Protein AF-A0A6B2G6R6-F1 (afdb_monomer_lite)

InterPro domains:
  IPR033309 Crossover junction endonuclease Mus81 [PTHR13451] (1-120)
  IPR042530 EME1/EME2, C-terminal domain [G3DSA:1.10.150.670] (64-129)

Organism: Myxobolus squamalis (NCBI:txid59785)

Structure (mmCIF, N/CA/C/O backbone):
data_AF-A0A6B2G6R6-F1
#
_entry.id   AF-A0A6B2G6R6-F1
#
loop_
_atom_site.group_PDB
_atom_site.id
_atom_site.type_symbol
_atom_site.label_atom_id
_atom_site.label_alt_id
_atom_site.label_comp_id
_atom_site.label_asym_id
_atom_site.label_entity_id
_atom_site.label_seq_id
_atom_site.pdbx_PDB_ins_code
_atom_site.Cartn_x
_atom_site.Cartn_y
_atom_site.Cartn_z
_atom_site.occupancy
_atom_site.B_iso_or_equiv
_atom_site.auth_seq_id
_atom_site.auth_comp_id
_atom_site.auth_asym_id
_atom_site.auth_atom_id
_atom_site.pdbx_PDB_model_num
ATOM 1 N N . PHE A 1 1 ? 2.406 1.484 17.684 1.00 80.38 1 PHE A N 1
ATOM 2 C CA . PHE A 1 1 ? 1.347 0.654 18.294 1.00 80.38 1 PHE A CA 1
ATOM 3 C C . PHE A 1 1 ? 1.440 0.759 19.805 1.00 80.38 1 PHE A C 1
ATOM 5 O O . PHE A 1 1 ? 2.553 0.827 20.312 1.00 80.38 1 PHE A O 1
ATOM 12 N N . ILE A 1 2 ? 0.304 0.782 20.504 1.00 89.06 2 ILE A N 1
ATOM 13 C CA . ILE A 1 2 ? 0.251 0.652 21.966 1.00 89.06 2 ILE A CA 1
ATOM 14 C C . ILE A 1 2 ? -0.035 -0.820 22.256 1.00 89.06 2 ILE A C 1
ATOM 16 O O . ILE A 1 2 ? -1.015 -1.361 21.750 1.00 89.06 2 ILE A O 1
ATOM 20 N N . LEU A 1 3 ? 0.846 -1.479 23.007 1.00 93.38 3 LEU A N 1
ATOM 21 C CA . LEU A 1 3 ? 0.707 -2.894 23.339 1.00 93.38 3 LEU A CA 1
ATOM 22 C C . LEU A 1 3 ? 0.062 -3.037 24.720 1.00 93.38 3 LEU A C 1
ATOM 24 O O . LEU A 1 3 ? 0.645 -2.605 25.712 1.00 93.38 3 LEU A O 1
ATOM 28 N N . HIS A 1 4 ? -1.097 -3.691 24.783 1.00 92.94 4 HIS A N 1
ATOM 29 C CA . HIS A 1 4 ? -1.724 -4.123 26.030 1.00 92.94 4 HIS A CA 1
ATOM 30 C C . HIS A 1 4 ? -1.741 -5.651 26.071 1.00 92.94 4 HIS A C 1
ATOM 32 O O . HIS A 1 4 ? -2.160 -6.287 25.105 1.00 92.94 4 HIS A O 1
ATOM 38 N N . ARG A 1 5 ? -1.225 -6.242 27.152 1.00 95.50 5 ARG A N 1
ATOM 39 C CA . ARG A 1 5 ? -1.154 -7.699 27.317 1.00 95.50 5 ARG A CA 1
ATOM 40 C C . ARG A 1 5 ? -2.244 -8.150 28.275 1.00 95.50 5 ARG A C 1
ATOM 42 O O . ARG A 1 5 ? -2.367 -7.581 29.353 1.00 95.50 5 ARG A O 1
ATOM 49 N N . THR A 1 6 ? -2.967 -9.188 27.884 1.00 97.12 6 THR A N 1
ATOM 50 C CA . THR A 1 6 ? -4.015 -9.838 28.671 1.00 97.12 6 THR A CA 1
ATOM 51 C C . THR A 1 6 ? -3.647 -11.304 28.880 1.00 97.12 6 THR A C 1
ATOM 53 O O . THR A 1 6 ? -2.956 -11.906 28.056 1.00 97.12 6 THR A O 1
ATOM 56 N N . ARG A 1 7 ? -4.044 -11.867 30.019 1.00 95.69 7 ARG A N 1
ATOM 57 C CA . ARG A 1 7 ? -3.754 -13.250 30.415 1.00 95.69 7 ARG A CA 1
ATOM 58 C C . ARG A 1 7 ? -4.743 -14.230 29.797 1.00 95.69 7 ARG A C 1
ATOM 60 O O . ARG A 1 7 ? -4.360 -15.344 29.457 1.00 95.69 7 ARG A O 1
ATOM 67 N N . ASP A 1 8 ? -5.993 -13.803 29.641 1.00 96.25 8 ASP A N 1
ATOM 68 C CA . ASP A 1 8 ? -7.081 -14.603 29.092 1.00 96.25 8 ASP A CA 1
ATOM 69 C C . ASP A 1 8 ? -8.133 -13.740 28.361 1.00 96.25 8 ASP A C 1
ATOM 71 O O . ASP A 1 8 ? -8.035 -12.510 28.241 1.00 96.25 8 ASP A O 1
ATOM 75 N N . ILE A 1 9 ? -9.155 -14.412 27.826 1.00 97.00 9 ILE A N 1
ATOM 76 C CA . ILE A 1 9 ? -10.261 -13.776 27.102 1.00 97.00 9 ILE A CA 1
ATOM 77 C C . ILE A 1 9 ? -11.093 -12.885 28.037 1.00 97.00 9 ILE A C 1
ATOM 79 O O . ILE A 1 9 ? -11.559 -11.835 27.600 1.00 97.00 9 ILE A O 1
ATOM 83 N N . GLN A 1 10 ? -11.251 -13.247 29.313 1.00 97.44 10 GLN A N 1
ATOM 84 C CA . GLN A 1 10 ? -12.056 -12.478 30.267 1.00 97.44 10 GLN A CA 1
ATOM 85 C C . GLN A 1 10 ? -11.400 -11.130 30.577 1.00 97.44 10 GLN A C 1
ATOM 87 O O . GLN A 1 10 ? -12.057 -10.091 30.524 1.00 97.44 10 GLN A O 1
ATOM 92 N N . GLU A 1 11 ? -10.086 -11.118 30.796 1.00 97.38 11 GLU A N 1
ATOM 93 C CA . GLU A 1 11 ? -9.310 -9.888 30.969 1.00 97.38 11 GLU A CA 1
ATOM 94 C C . GLU A 1 11 ? -9.333 -9.026 29.697 1.00 97.38 11 GLU A C 1
ATOM 96 O O . GLU A 1 11 ? -9.398 -7.800 29.777 1.00 97.38 11 GLU A O 1
ATOM 101 N N . THR A 1 12 ? -9.381 -9.654 28.517 1.00 97.56 12 THR A N 1
ATOM 102 C CA . THR A 1 12 ? -9.544 -8.947 27.236 1.00 97.56 12 THR A CA 1
ATOM 103 C C . THR A 1 12 ? -10.911 -8.274 27.120 1.00 97.56 12 THR A C 1
ATOM 105 O O . THR A 1 12 ? -10.984 -7.103 26.746 1.00 97.56 12 THR A O 1
ATOM 108 N N . VAL A 1 13 ? -11.993 -8.966 27.483 1.00 97.88 13 VAL A N 1
ATOM 109 C CA . VAL A 1 13 ? -13.346 -8.388 27.498 1.00 97.88 13 VAL A CA 1
ATOM 110 C C . VAL A 1 13 ? -13.428 -7.234 28.498 1.00 97.88 13 VAL A C 1
ATOM 112 O O . VAL A 1 13 ? -13.920 -6.162 28.148 1.00 97.88 13 VAL A O 1
ATOM 115 N N . PHE A 1 14 ? -12.886 -7.411 29.707 1.00 97.25 14 PHE A N 1
ATOM 116 C CA . PHE A 1 14 ? -12.862 -6.366 30.733 1.00 97.25 14 PHE A CA 1
ATOM 117 C C . PHE A 1 14 ? -12.076 -5.130 30.276 1.00 97.25 14 PHE A C 1
ATOM 119 O O . PHE A 1 14 ? -12.520 -3.994 30.460 1.00 97.25 14 PHE A O 1
ATOM 126 N N . TYR A 1 15 ? -10.930 -5.333 29.623 1.00 96.81 15 TYR A N 1
ATOM 127 C CA . TYR A 1 15 ? -10.148 -4.248 29.040 1.00 96.81 15 TYR A CA 1
ATOM 128 C C . TYR A 1 15 ? -10.934 -3.473 27.976 1.00 96.81 15 TYR A C 1
ATOM 130 O O . TYR A 1 15 ? -10.999 -2.244 28.040 1.00 96.81 15 TYR A O 1
ATOM 138 N N . LEU A 1 16 ? -11.573 -4.175 27.034 1.00 97.75 16 LEU A N 1
ATOM 139 C CA . LEU A 1 16 ? -12.386 -3.542 25.993 1.00 97.75 16 LEU A CA 1
ATOM 140 C C . LEU A 1 16 ? -13.558 -2.761 26.593 1.00 97.75 16 LEU A C 1
ATOM 142 O O . LEU A 1 16 ? -13.778 -1.618 26.205 1.00 97.75 16 LEU A O 1
ATOM 146 N N . GLN A 1 17 ? -14.248 -3.321 27.591 1.00 97.94 17 GLN A N 1
ATOM 147 C CA . GLN A 1 17 ? -15.332 -2.634 28.294 1.00 97.94 17 GLN A CA 1
ATOM 148 C C . GLN A 1 17 ? -14.848 -1.335 28.954 1.00 97.94 17 GLN A C 1
ATOM 150 O O . GLN A 1 17 ? -15.491 -0.292 28.820 1.00 97.94 17 GLN A O 1
ATOM 155 N N . ASN A 1 18 ? -13.699 -1.371 29.633 1.00 97.19 18 ASN A N 1
ATOM 156 C CA . ASN A 1 18 ? -13.120 -0.184 30.259 1.00 97.19 18 ASN A CA 1
ATOM 157 C C . ASN A 1 18 ? -12.716 0.873 29.232 1.00 97.19 18 ASN A C 1
ATOM 159 O O . ASN A 1 18 ? -12.968 2.055 29.460 1.00 97.19 18 ASN A O 1
ATOM 163 N N . ILE A 1 19 ? -12.147 0.467 28.093 1.00 96.62 19 ILE A N 1
ATOM 164 C CA . ILE A 1 19 ? -11.850 1.388 26.992 1.00 96.62 19 ILE A CA 1
ATOM 165 C C . ILE A 1 19 ? -13.1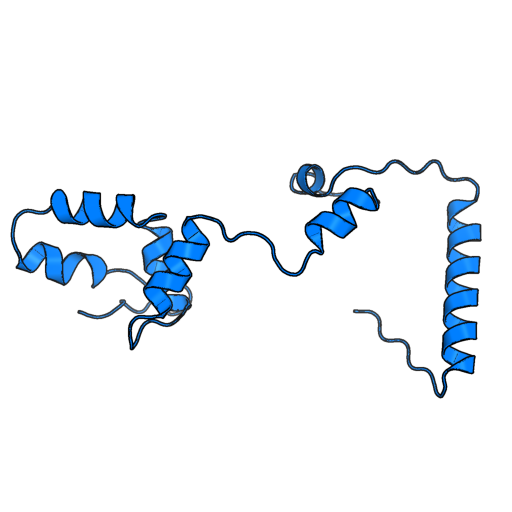27 2.017 26.450 1.00 96.62 19 ILE A C 1
ATOM 167 O O . ILE A 1 19 ? -13.180 3.235 26.306 1.00 96.62 19 ILE A O 1
ATOM 171 N N . THR A 1 20 ? -14.163 1.225 26.179 1.00 97.56 20 THR A N 1
ATOM 172 C CA . THR A 1 20 ? -15.438 1.743 25.675 1.00 97.56 20 THR A CA 1
ATOM 173 C C . THR A 1 20 ? -16.046 2.744 26.655 1.00 97.56 20 THR A C 1
ATOM 175 O O . THR A 1 20 ? -16.414 3.845 26.252 1.00 97.56 20 THR A O 1
ATOM 178 N N . ASN A 1 21 ? -16.070 2.421 27.949 1.00 97.44 21 ASN A N 1
ATOM 179 C CA . ASN A 1 21 ? -16.569 3.323 28.989 1.00 97.44 21 ASN A CA 1
ATOM 180 C C . ASN A 1 21 ? -15.738 4.603 29.101 1.00 97.44 21 ASN A C 1
ATOM 182 O O . ASN A 1 21 ? -16.289 5.683 29.315 1.00 97.44 21 ASN A O 1
ATOM 186 N N . HIS A 1 22 ? -14.415 4.492 28.968 1.00 96.38 22 HIS A N 1
ATOM 187 C CA . HIS A 1 22 ? -13.532 5.648 28.960 1.00 96.38 22 HIS A CA 1
ATOM 188 C C . HIS A 1 22 ? -13.841 6.554 27.766 1.00 96.38 22 HIS A C 1
ATOM 190 O O . HIS A 1 22 ? -14.081 7.737 27.969 1.00 96.38 22 HIS A O 1
ATOM 196 N N . LEU A 1 23 ? -13.942 5.995 26.554 1.00 93.69 23 LEU A N 1
ATOM 197 C CA . LEU A 1 23 ? -14.288 6.746 25.345 1.00 93.69 23 LEU A CA 1
ATOM 198 C C . LEU A 1 23 ? -15.648 7.446 25.472 1.00 93.69 23 LEU A C 1
ATOM 200 O O . LEU A 1 23 ? -15.744 8.623 25.141 1.00 93.69 23 LEU A O 1
ATOM 204 N N . ILE A 1 24 ? -16.675 6.771 26.000 1.00 95.38 24 ILE A N 1
ATOM 205 C CA . ILE A 1 24 ? -17.994 7.384 26.228 1.00 95.38 24 ILE A CA 1
ATOM 206 C C . ILE A 1 24 ? -17.861 8.626 27.116 1.00 95.38 24 ILE A C 1
ATOM 208 O O . ILE A 1 24 ? -18.311 9.699 26.728 1.00 95.38 24 ILE A O 1
ATOM 212 N N . LYS A 1 25 ? -17.178 8.510 28.263 1.00 95.62 25 LYS A N 1
ATOM 213 C CA . LYS A 1 25 ? -16.970 9.634 29.192 1.00 95.62 25 LYS A CA 1
ATOM 214 C C . LYS A 1 25 ? -16.130 10.754 28.585 1.00 95.62 25 LYS A C 1
ATOM 216 O O . LYS A 1 25 ? -16.400 11.924 28.823 1.00 95.62 25 LYS A O 1
ATOM 221 N N . THR A 1 26 ? -15.106 10.411 27.805 1.00 92.50 26 THR A N 1
ATOM 222 C CA . THR A 1 26 ? -14.241 11.398 27.151 1.00 92.50 26 THR A CA 1
ATOM 223 C C . THR A 1 26 ? -15.018 12.261 26.158 1.00 92.50 26 THR A C 1
ATOM 225 O O . THR A 1 26 ? -14.745 13.453 26.064 1.00 92.50 26 THR A O 1
ATOM 228 N N . TYR A 1 27 ? -15.981 11.682 25.438 1.00 89.38 27 TYR A N 1
ATOM 229 C CA . TYR A 1 27 ? -16.697 12.359 24.354 1.00 89.38 27 TYR A CA 1
ATOM 230 C C . TYR A 1 27 ? -18.133 12.797 24.705 1.00 89.38 27 TYR A C 1
ATOM 232 O O . TYR A 1 27 ? -18.788 13.399 23.860 1.00 89.38 27 TYR A O 1
ATOM 240 N N . GLU A 1 28 ? -18.612 12.556 25.931 1.00 91.12 28 GLU A N 1
ATOM 241 C CA . GLU A 1 28 ? -20.008 12.762 26.372 1.00 91.12 28 GLU A CA 1
ATOM 242 C C . GLU A 1 28 ? -20.575 14.160 26.064 1.00 91.12 28 GLU A C 1
ATOM 244 O O . GLU A 1 28 ? -21.744 14.291 25.719 1.00 91.12 28 GLU A O 1
ATOM 249 N N . ASN A 1 29 ? -19.737 15.198 26.121 1.00 91.06 29 ASN A N 1
ATOM 250 C CA . ASN A 1 29 ? -20.137 16.593 25.899 1.00 91.06 29 ASN A CA 1
ATOM 251 C C . ASN A 1 29 ? -19.382 17.256 24.736 1.00 91.06 29 ASN A C 1
ATOM 253 O O . ASN A 1 29 ? -19.220 18.476 24.704 1.00 91.06 29 ASN A O 1
ATOM 257 N N . MET A 1 30 ? -18.868 16.460 23.795 1.00 90.06 30 MET A N 1
ATOM 258 C CA . MET A 1 30 ? -18.090 16.956 22.661 1.00 90.06 30 MET A CA 1
ATOM 259 C C . MET A 1 30 ? -18.880 16.862 21.357 1.00 90.06 30 MET A C 1
ATOM 261 O O . MET A 1 30 ? -19.423 15.815 21.012 1.00 90.06 30 MET A O 1
ATOM 265 N N . GLN A 1 31 ? -18.876 17.940 20.572 1.00 88.00 31 GLN A N 1
ATOM 266 C CA . GLN A 1 31 ? -19.350 17.891 19.193 1.00 88.00 31 GLN A CA 1
ATOM 267 C C . GLN A 1 31 ? -18.221 17.386 18.288 1.00 88.00 31 GLN A C 1
ATOM 269 O O . GLN A 1 31 ? -17.198 18.048 18.115 1.00 88.00 31 GLN A O 1
ATOM 274 N N . ILE A 1 32 ? -18.411 16.205 17.703 1.00 85.31 32 ILE A N 1
ATOM 275 C CA . ILE A 1 32 ? -17.427 15.575 16.819 1.00 85.31 32 ILE A CA 1
ATOM 276 C C . ILE A 1 32 ? -17.784 15.893 15.366 1.00 85.31 32 ILE A C 1
ATOM 278 O O . ILE A 1 32 ? -18.924 15.709 14.942 1.00 85.31 32 ILE A O 1
ATOM 282 N N . SER A 1 33 ? -16.798 16.336 14.585 1.00 84.62 33 SER A N 1
ATOM 283 C CA . SER A 1 33 ? -16.926 16.457 13.131 1.00 84.62 33 SER A CA 1
ATOM 284 C C . SER A 1 33 ? -16.028 15.428 12.453 1.00 84.62 33 SER A C 1
ATOM 286 O O . SER A 1 33 ? -14.859 15.288 12.805 1.00 84.62 33 SER A O 1
ATOM 288 N N . ALA A 1 34 ? -16.582 14.687 11.495 1.00 84.12 34 ALA A N 1
ATOM 289 C CA . ALA A 1 34 ? -15.870 13.647 10.761 1.00 84.12 34 ALA A CA 1
ATOM 290 C C . ALA A 1 34 ? -15.814 13.987 9.268 1.00 84.12 34 ALA A C 1
ATOM 292 O O . ALA A 1 34 ? -16.767 14.533 8.709 1.00 84.12 34 ALA A O 1
ATOM 293 N N . LYS A 1 35 ? -14.701 13.647 8.611 1.00 83.12 35 LYS A N 1
ATOM 294 C CA . LYS A 1 35 ? -14.510 13.829 7.160 1.00 83.12 35 LYS A CA 1
ATOM 295 C C . LYS A 1 35 ? -14.145 12.503 6.487 1.00 83.12 35 LYS A C 1
ATOM 297 O O . LYS A 1 35 ? -13.826 11.529 7.166 1.00 83.12 35 LYS A O 1
ATOM 302 N N . SER A 1 36 ? -14.224 12.444 5.157 1.00 81.38 36 SER A N 1
ATOM 303 C CA . SER A 1 36 ? -13.715 11.290 4.404 1.00 81.38 36 SER A CA 1
ATOM 304 C C . SER A 1 36 ? -12.187 11.296 4.382 1.00 81.38 36 SER A C 1
ATOM 306 O O . SER A 1 36 ? -11.594 12.369 4.278 1.00 81.38 36 SER A O 1
ATOM 308 N N . ILE A 1 37 ? -11.568 10.109 4.445 1.00 77.12 37 ILE A N 1
ATOM 309 C CA . ILE A 1 37 ? -10.103 9.934 4.492 1.00 77.12 37 ILE A CA 1
ATOM 310 C C . ILE A 1 37 ? -9.378 10.624 3.329 1.00 77.12 37 ILE A C 1
ATOM 312 O O . ILE A 1 37 ? -8.384 11.302 3.553 1.00 77.12 37 ILE A O 1
ATOM 316 N N . GLU A 1 38 ? -9.917 10.557 2.114 1.00 69.94 38 GLU A N 1
ATOM 317 C CA . GLU A 1 38 ? -9.341 11.200 0.919 1.00 69.94 38 GLU A CA 1
ATOM 318 C C . GLU A 1 38 ? -9.190 12.724 1.061 1.00 69.94 38 GLU A C 1
ATOM 320 O O . GLU A 1 38 ? -8.280 13.337 0.515 1.00 69.94 38 GLU A O 1
ATOM 325 N N . LYS A 1 39 ? -10.071 13.364 1.840 1.00 60.31 39 LYS A N 1
ATOM 326 C CA . LYS A 1 39 ? -10.022 14.811 2.099 1.00 60.31 39 LYS A CA 1
ATOM 327 C C . LYS A 1 39 ? -9.086 15.172 3.260 1.00 60.31 39 LYS A C 1
ATOM 329 O O . LYS A 1 39 ? -8.946 16.357 3.568 1.00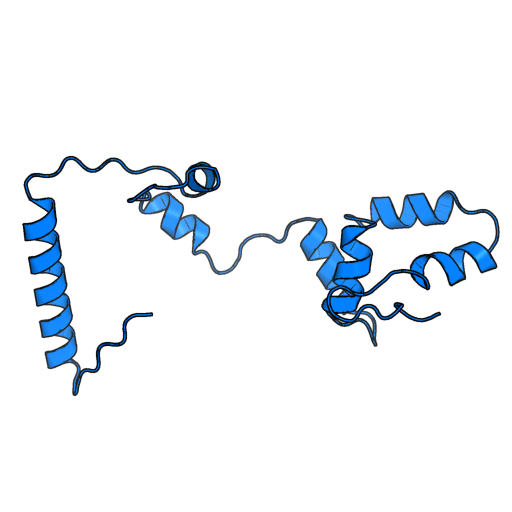 60.31 39 LYS A O 1
ATOM 334 N N . LEU A 1 40 ? -8.478 14.177 3.915 1.00 63.06 40 LEU A N 1
ATOM 335 C CA . LEU A 1 40 ? -7.554 14.349 5.041 1.00 63.06 40 LEU A CA 1
ATOM 336 C C . LEU A 1 40 ? -6.099 14.529 4.596 1.00 63.06 40 LEU A C 1
ATOM 338 O O . LEU A 1 40 ? -5.324 15.094 5.360 1.00 63.06 40 LEU A O 1
ATOM 342 N N . GLU A 1 41 ? -5.728 14.105 3.381 1.00 57.84 41 GLU A N 1
ATOM 343 C CA . GLU A 1 41 ? -4.327 14.072 2.911 1.00 57.84 41 GLU A CA 1
ATOM 344 C C . GLU A 1 41 ? -3.630 15.445 2.911 1.00 57.84 41 GLU A C 1
ATOM 346 O O . GLU A 1 41 ? -2.408 15.522 3.003 1.00 57.84 41 GLU A O 1
ATOM 351 N N . ASN A 1 42 ? -4.404 16.535 2.895 1.00 55.62 42 ASN A N 1
ATOM 352 C CA . ASN A 1 42 ? -3.902 17.911 2.866 1.00 55.62 42 ASN A CA 1
ATOM 353 C C . ASN A 1 42 ? -4.120 18.685 4.180 1.00 55.62 42 ASN A C 1
ATOM 355 O O . ASN A 1 42 ? -3.925 19.900 4.211 1.00 55.62 42 ASN A O 1
ATOM 359 N N . GLN A 1 43 ? -4.566 18.029 5.257 1.00 53.22 43 GLN A N 1
ATOM 360 C CA . GLN A 1 43 ? -4.844 18.683 6.540 1.00 53.22 43 GLN A CA 1
ATOM 361 C C . GLN A 1 43 ? -3.928 18.127 7.631 1.00 53.22 43 GLN A C 1
ATOM 363 O O . GLN A 1 43 ? -3.949 16.945 7.949 1.00 53.22 43 GLN A O 1
ATOM 368 N N . THR A 1 44 ? -3.134 19.011 8.237 1.00 54.19 44 THR A N 1
ATOM 369 C CA . THR A 1 44 ? -2.160 18.684 9.289 1.00 54.19 44 THR A CA 1
ATOM 370 C C . THR A 1 44 ? -2.797 18.136 10.565 1.00 54.19 44 THR A C 1
ATOM 372 O O . THR A 1 44 ? -2.096 17.524 11.366 1.00 54.19 44 THR A O 1
ATOM 375 N N . ILE A 1 45 ? -4.102 18.343 10.780 1.00 53.00 45 ILE A N 1
ATOM 376 C CA . ILE A 1 45 ? -4.811 17.895 11.980 1.00 53.00 45 ILE A CA 1
ATOM 377 C C . ILE A 1 45 ? -6.276 17.611 11.623 1.00 53.00 45 ILE A C 1
ATOM 379 O O . ILE A 1 45 ? -7.086 18.530 11.512 1.00 53.00 45 ILE A O 1
ATOM 383 N N . VAL A 1 46 ? -6.640 16.337 11.458 1.00 54.47 46 VAL A N 1
ATOM 384 C CA . VAL A 1 46 ? -8.043 15.904 11.513 1.00 54.47 46 VAL A CA 1
ATOM 385 C C . VAL A 1 46 ? -8.155 14.735 12.477 1.00 54.47 46 VAL A C 1
ATOM 387 O O . VAL A 1 46 ? -7.435 13.749 12.354 1.00 54.47 46 VAL A O 1
ATOM 390 N N . HIS A 1 47 ? -9.045 14.870 13.460 1.00 64.69 47 HIS A N 1
ATOM 391 C CA . HIS A 1 47 ? -9.142 13.939 14.582 1.00 64.69 47 HIS A CA 1
ATOM 392 C C . HIS A 1 47 ? -10.067 12.738 14.314 1.00 64.69 47 HIS A C 1
ATOM 394 O O . HIS A 1 47 ? -9.933 11.721 14.993 1.00 64.69 47 HIS A O 1
ATOM 400 N N . HIS A 1 48 ? -10.974 12.815 13.326 1.00 78.88 48 HIS A N 1
ATOM 401 C CA . HIS A 1 48 ? -12.010 11.794 13.118 1.00 78.88 48 HIS A CA 1
ATOM 402 C C . HIS A 1 48 ? -12.368 11.604 11.635 1.00 78.88 48 HIS A C 1
ATOM 404 O O . HIS A 1 48 ? -12.554 12.567 10.887 1.00 78.88 48 HIS A O 1
ATOM 410 N N . ALA A 1 49 ? -12.511 10.344 11.220 1.00 86.31 49 ALA A N 1
ATOM 411 C CA . ALA A 1 49 ? -12.967 9.947 9.889 1.00 86.31 49 ALA A CA 1
ATOM 412 C C . ALA A 1 49 ? -14.344 9.274 9.964 1.00 86.31 49 ALA A C 1
ATOM 414 O O . ALA A 1 49 ? -14.696 8.682 10.986 1.00 86.31 49 ALA A O 1
ATOM 415 N N . THR A 1 50 ? -15.133 9.339 8.890 1.00 89.06 50 THR A N 1
ATOM 416 C CA . THR A 1 50 ? -16.393 8.579 8.841 1.00 89.06 50 THR A CA 1
ATOM 417 C C . THR A 1 50 ? -16.098 7.081 8.758 1.00 89.06 50 THR A C 1
ATOM 419 O O . THR A 1 50 ? -15.179 6.669 8.045 1.00 89.06 50 THR A O 1
ATOM 422 N N . PHE A 1 51 ? -16.907 6.252 9.428 1.00 89.00 51 PHE A N 1
ATOM 423 C CA . PHE A 1 51 ? -16.733 4.793 9.409 1.00 89.00 51 PHE A CA 1
ATOM 424 C C . PHE A 1 51 ? -16.749 4.220 7.985 1.00 89.00 51 PHE A C 1
ATOM 426 O O . PHE A 1 51 ? -15.932 3.366 7.660 1.00 89.00 51 PHE A O 1
ATOM 433 N N . SER A 1 52 ? -17.624 4.740 7.115 1.00 89.38 52 SER A N 1
ATOM 434 C CA . SER A 1 52 ? -17.686 4.328 5.707 1.00 89.38 52 SER A CA 1
ATOM 435 C C . SER A 1 52 ? -16.358 4.556 4.985 1.00 89.38 52 SER A C 1
ATOM 437 O O . SER A 1 52 ? -15.855 3.639 4.344 1.00 89.38 52 SER A O 1
ATOM 439 N N . SER A 1 53 ? -15.763 5.747 5.132 1.00 87.69 53 SER A N 1
ATOM 440 C CA . SER A 1 53 ? -14.485 6.059 4.481 1.00 87.69 53 SER A CA 1
ATOM 441 C C . SER A 1 53 ? -13.324 5.240 5.048 1.00 87.69 53 SER A C 1
ATOM 443 O O . SER A 1 53 ? -12.467 4.785 4.298 1.00 87.69 53 SER A O 1
ATOM 445 N N . PHE A 1 54 ? -13.326 4.980 6.361 1.00 87.31 54 PHE A N 1
ATOM 446 C CA . PHE A 1 54 ? -12.361 4.083 6.994 1.00 87.31 54 PHE A CA 1
ATOM 447 C C . PHE A 1 54 ? -12.475 2.652 6.472 1.00 87.31 54 PHE A C 1
ATOM 449 O O . PHE A 1 54 ? -11.463 2.039 6.135 1.00 87.31 54 PHE A O 1
ATOM 456 N N . ASN A 1 55 ? -13.695 2.126 6.386 1.00 89.06 55 ASN A N 1
ATOM 457 C CA . ASN A 1 55 ? -13.933 0.765 5.931 1.00 89.06 55 ASN A CA 1
ATOM 458 C C . ASN A 1 55 ? -13.544 0.588 4.459 1.00 89.06 55 ASN A C 1
ATOM 460 O O . ASN A 1 55 ? -12.951 -0.421 4.099 1.00 89.06 55 ASN A O 1
ATOM 464 N N . GLU A 1 56 ? -13.838 1.579 3.617 1.00 85.81 56 GLU A N 1
ATOM 465 C CA . GLU A 1 56 ? -13.441 1.588 2.211 1.00 85.81 56 GLU A CA 1
ATOM 466 C C . GLU A 1 56 ? -11.922 1.624 2.035 1.00 85.81 56 GLU A C 1
ATOM 468 O O . GLU A 1 56 ? -11.376 0.776 1.331 1.00 85.81 56 GLU A O 1
ATOM 473 N N . PHE A 1 57 ? -11.231 2.520 2.745 1.00 81.94 57 PHE A N 1
ATOM 474 C CA . PHE A 1 57 ? -9.773 2.615 2.685 1.00 81.94 57 PHE A CA 1
ATOM 475 C C . PHE A 1 57 ? -9.074 1.371 3.257 1.00 81.94 57 PHE A C 1
ATOM 477 O O . PHE A 1 57 ? -8.019 0.971 2.772 1.00 81.94 57 PHE A O 1
ATOM 484 N N . SER A 1 58 ? -9.678 0.722 4.257 1.00 84.38 58 SER A N 1
ATOM 485 C CA . SER A 1 58 ? -9.146 -0.491 4.895 1.00 84.38 58 SER A CA 1
ATOM 486 C C . SER A 1 58 ? -9.378 -1.770 4.084 1.00 84.38 58 SER A C 1
ATOM 488 O O . SER A 1 58 ? -8.943 -2.848 4.505 1.00 84.38 58 SER A O 1
ATOM 490 N N . LYS A 1 59 ? -10.062 -1.698 2.933 1.00 84.62 59 LYS A N 1
ATOM 491 C CA . LYS A 1 59 ? -10.229 -2.857 2.052 1.00 84.62 59 LYS A CA 1
ATOM 492 C C . LYS A 1 59 ? -8.853 -3.358 1.611 1.00 84.62 59 LYS A C 1
ATOM 494 O O . LYS A 1 59 ? -8.055 -2.631 1.034 1.00 84.62 59 LYS A O 1
ATOM 499 N N . LYS A 1 60 ? -8.606 -4.649 1.847 1.00 68.06 60 LYS A N 1
ATOM 500 C CA . LYS A 1 60 ? -7.348 -5.343 1.519 1.00 68.06 60 LYS A CA 1
ATOM 501 C C . LYS A 1 60 ? -7.010 -5.333 0.019 1.00 68.06 60 LYS A C 1
ATOM 503 O O . LYS A 1 60 ? -5.856 -5.536 -0.338 1.00 68.06 60 LYS A O 1
ATOM 508 N N . SER A 1 61 ? -8.009 -5.125 -0.835 1.00 64.31 61 SER A N 1
ATOM 509 C CA . SER A 1 61 ? -7.870 -5.033 -2.287 1.00 64.31 61 SER A CA 1
ATOM 510 C C . SER A 1 61 ? -8.237 -3.622 -2.723 1.00 64.31 61 SER A C 1
ATOM 512 O O . SER A 1 61 ? -9.381 -3.376 -3.099 1.00 64.31 61 SER A O 1
ATOM 514 N N . GLN A 1 62 ? -7.295 -2.689 -2.614 1.00 75.94 62 GLN A N 1
ATOM 515 C CA . GLN A 1 62 ? -7.384 -1.468 -3.407 1.00 75.94 62 GLN A CA 1
ATOM 516 C C . GLN A 1 62 ? -6.934 -1.807 -4.826 1.00 75.94 62 GLN A C 1
ATOM 518 O O . GLN A 1 62 ? -5.937 -2.514 -5.002 1.00 75.94 62 GLN A O 1
ATOM 523 N N . ASP A 1 63 ? -7.694 -1.354 -5.820 1.00 82.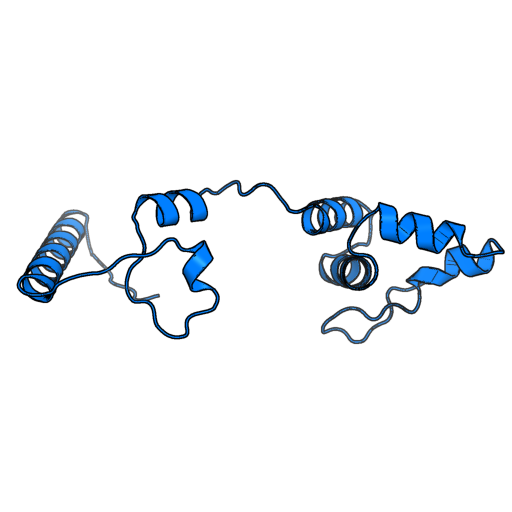50 63 ASP A N 1
ATOM 524 C CA . ASP A 1 63 ? -7.319 -1.556 -7.214 1.00 82.50 63 ASP A CA 1
ATOM 525 C C . ASP A 1 63 ? -5.989 -0.837 -7.471 1.00 82.50 63 ASP A C 1
ATOM 527 O O . ASP A 1 63 ? -5.871 0.355 -7.167 1.00 82.50 63 ASP A O 1
ATOM 531 N N . PRO A 1 64 ? -4.967 -1.536 -7.994 1.00 86.12 64 PRO A N 1
ATOM 532 C CA . PRO A 1 64 ? -3.676 -0.919 -8.223 1.00 86.12 64 PRO A CA 1
ATOM 533 C C . PRO A 1 64 ? -3.815 0.189 -9.262 1.00 86.12 64 PRO A C 1
ATOM 535 O O . PRO A 1 64 ? -4.427 0.017 -10.320 1.00 86.12 64 PRO A O 1
ATOM 538 N N . THR A 1 65 ? -3.182 1.323 -8.994 1.00 90.25 65 THR A N 1
ATOM 539 C CA . THR A 1 65 ? -3.043 2.391 -9.982 1.00 90.25 65 THR A CA 1
ATOM 540 C C . THR A 1 65 ? -2.307 1.875 -11.222 1.00 90.25 65 THR A C 1
ATOM 542 O O . THR A 1 65 ? -1.527 0.922 -11.161 1.00 90.25 65 THR A O 1
ATOM 545 N N . VAL A 1 66 ? -2.469 2.548 -12.366 1.00 93.88 66 VAL A N 1
ATOM 546 C CA . VAL A 1 66 ? -1.754 2.189 -13.610 1.00 93.88 66 VAL A CA 1
ATOM 547 C C . VAL A 1 66 ? -0.236 2.102 -13.389 1.00 93.88 66 VAL A C 1
ATOM 549 O O . VAL A 1 66 ? 0.426 1.219 -13.935 1.00 93.88 66 VAL A O 1
ATOM 552 N N . LYS A 1 67 ? 0.315 2.980 -12.541 1.00 93.25 67 LYS A N 1
ATOM 553 C CA . LYS A 1 67 ? 1.738 2.988 -12.179 1.00 93.25 67 LYS A CA 1
ATOM 554 C C . LYS A 1 67 ? 2.135 1.773 -11.334 1.00 93.25 67 LYS A C 1
ATOM 556 O O . LYS A 1 67 ? 3.200 1.192 -11.556 1.00 93.25 67 LYS A O 1
ATOM 561 N N . GLU A 1 68 ? 1.312 1.383 -10.367 1.00 92.25 68 GLU A N 1
ATOM 562 C CA . GLU A 1 68 ? 1.552 0.194 -9.537 1.00 92.25 68 GLU A CA 1
ATOM 563 C C . GLU A 1 68 ? 1.436 -1.081 -10.362 1.00 92.25 68 GLU A C 1
ATOM 565 O O . GLU A 1 68 ? 2.330 -1.924 -10.310 1.00 92.25 68 GLU A O 1
ATOM 570 N N . MET A 1 69 ? 0.412 -1.173 -11.210 1.00 94.50 69 MET A N 1
ATOM 571 C CA . MET A 1 69 ? 0.244 -2.299 -12.118 1.00 94.50 69 MET A CA 1
ATOM 572 C C . MET A 1 69 ? 1.443 -2.432 -13.061 1.00 94.50 69 MET A C 1
ATOM 574 O O . MET A 1 69 ? 2.000 -3.518 -13.215 1.00 94.50 69 MET A O 1
ATOM 578 N N . PHE A 1 70 ? 1.923 -1.318 -13.621 1.00 95.31 70 PHE A N 1
ATOM 579 C CA . PHE A 1 70 ? 3.138 -1.322 -14.430 1.00 95.31 70 PHE A CA 1
ATOM 580 C C . PHE A 1 70 ? 4.380 -1.748 -13.625 1.00 95.31 70 PHE A C 1
ATOM 582 O O . PHE A 1 70 ? 5.217 -2.507 -14.115 1.00 95.31 70 PHE A O 1
ATOM 589 N N . THR A 1 71 ? 4.480 -1.334 -12.360 1.00 94.31 71 THR A N 1
ATOM 590 C CA . THR A 1 71 ? 5.554 -1.777 -11.457 1.00 94.31 71 THR A CA 1
ATOM 591 C C . THR A 1 71 ? 5.514 -3.296 -11.253 1.00 94.31 71 THR A C 1
ATOM 593 O O . THR A 1 71 ? 6.564 -3.937 -11.325 1.00 94.31 71 THR A O 1
ATOM 596 N N . TYR A 1 72 ? 4.329 -3.888 -11.065 1.00 93.62 72 TYR A N 1
ATOM 597 C CA . TYR A 1 72 ? 4.161 -5.339 -10.943 1.00 93.62 72 TYR A CA 1
ATOM 598 C C . TYR A 1 72 ? 4.510 -6.089 -12.229 1.00 93.62 72 TYR A C 1
ATOM 600 O O . TYR A 1 72 ? 5.169 -7.128 -12.158 1.00 93.62 72 TYR A O 1
ATOM 608 N N . MET A 1 73 ? 4.139 -5.551 -13.395 1.00 94.69 73 MET A N 1
ATOM 609 C CA . MET A 1 73 ? 4.526 -6.117 -14.693 1.00 94.69 73 MET A CA 1
ATOM 610 C C . MET A 1 73 ? 6.051 -6.174 -14.842 1.00 94.69 73 MET A C 1
ATOM 612 O O . MET A 1 73 ? 6.597 -7.209 -15.209 1.00 94.69 73 MET A O 1
ATOM 616 N N . LEU A 1 74 ? 6.760 -5.095 -14.490 1.00 94.31 74 LEU A N 1
ATOM 617 C CA . LEU A 1 74 ? 8.225 -5.067 -14.549 1.00 94.31 74 LEU A CA 1
ATOM 618 C C . LEU A 1 74 ? 8.878 -6.041 -13.559 1.00 94.31 74 LEU A C 1
ATOM 620 O O . LEU A 1 74 ? 9.945 -6.568 -13.851 1.00 94.31 74 LEU A O 1
ATOM 624 N N . MET A 1 75 ? 8.266 -6.278 -12.394 1.00 94.75 75 MET A N 1
ATOM 625 C CA . MET A 1 75 ? 8.799 -7.201 -11.381 1.00 94.75 75 MET A CA 1
ATOM 626 C C . MET A 1 75 ? 8.684 -8.677 -11.779 1.00 94.75 75 MET A C 1
ATOM 628 O O . MET A 1 75 ? 9.360 -9.503 -11.174 1.00 94.75 75 MET A O 1
ATOM 632 N N . HIS A 1 76 ? 7.863 -9.013 -12.778 1.00 94.94 76 HIS A N 1
ATOM 633 C CA . HIS A 1 76 ? 7.799 -10.371 -13.328 1.00 94.94 76 HIS A CA 1
ATOM 634 C C . HIS A 1 76 ? 9.002 -10.717 -14.218 1.00 94.94 76 HIS A C 1
ATOM 636 O O . HIS A 1 76 ? 9.166 -11.873 -14.591 1.00 94.94 76 HIS A O 1
ATOM 642 N N . ILE A 1 77 ? 9.841 -9.738 -14.569 1.00 92.50 77 ILE A N 1
ATOM 643 C CA . ILE A 1 77 ? 11.067 -9.966 -15.337 1.00 92.50 77 ILE A CA 1
ATOM 644 C C . ILE A 1 77 ? 12.184 -10.385 -14.375 1.00 92.50 77 ILE A C 1
ATOM 646 O O . ILE A 1 77 ? 12.457 -9.705 -13.381 1.00 92.50 77 ILE A O 1
ATOM 650 N N . ASP A 1 78 ? 12.877 -11.476 -14.692 1.00 90.00 78 ASP A N 1
ATOM 651 C CA . ASP A 1 78 ? 13.985 -11.964 -13.874 1.00 90.00 78 ASP A CA 1
ATOM 652 C C . ASP A 1 78 ? 15.058 -10.885 -13.658 1.00 90.00 78 ASP A C 1
ATOM 654 O O . ASP A 1 78 ? 15.484 -10.174 -14.569 1.00 90.00 78 ASP A O 1
ATOM 658 N N . GLY A 1 79 ? 15.499 -10.734 -12.408 1.00 87.31 79 GLY A N 1
ATOM 659 C CA . GLY A 1 79 ? 16.482 -9.717 -12.023 1.00 87.31 79 GLY A CA 1
ATOM 660 C C . GLY A 1 79 ? 15.908 -8.314 -11.766 1.00 87.31 79 GLY A C 1
ATOM 661 O O . GLY A 1 79 ? 16.675 -7.412 -11.383 1.00 87.31 79 GLY A O 1
ATOM 662 N N . MET A 1 80 ? 14.587 -8.124 -11.890 1.00 90.31 80 MET A N 1
ATOM 663 C CA . MET A 1 80 ? 13.888 -6.871 -11.585 1.00 90.31 80 MET A CA 1
ATOM 664 C C . MET A 1 80 ? 13.320 -6.850 -10.164 1.00 90.31 80 MET A C 1
ATOM 666 O O . MET A 1 80 ? 12.213 -7.287 -9.874 1.00 90.31 80 MET A O 1
ATOM 670 N N . SER A 1 81 ? 14.087 -6.266 -9.242 1.00 90.00 81 SER A N 1
ATOM 671 C CA . SER A 1 81 ? 13.599 -5.981 -7.884 1.00 90.00 81 SER A CA 1
ATOM 672 C C . SER A 1 81 ? 12.690 -4.749 -7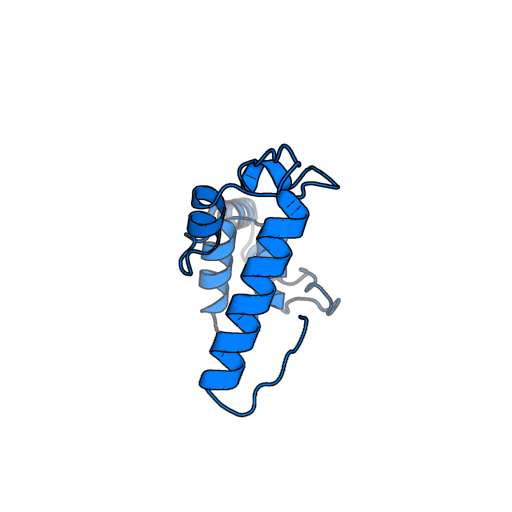.846 1.00 90.00 81 SER A C 1
ATOM 674 O O . SER A 1 81 ? 12.862 -3.837 -8.656 1.00 90.00 81 SER A O 1
ATOM 676 N N . TYR A 1 82 ? 11.838 -4.639 -6.819 1.00 89.62 82 TYR A N 1
ATOM 677 C CA . TYR A 1 82 ? 10.996 -3.456 -6.570 1.00 89.62 82 TYR A CA 1
ATOM 678 C C . TYR A 1 82 ? 11.766 -2.126 -6.657 1.00 89.62 82 TYR A C 1
ATOM 680 O O . TYR A 1 82 ? 11.279 -1.129 -7.183 1.00 89.62 82 TYR A O 1
ATOM 688 N N . LYS A 1 83 ? 13.016 -2.096 -6.174 1.00 88.75 83 LYS A N 1
ATOM 689 C CA . LYS A 1 83 ? 13.857 -0.892 -6.240 1.00 88.75 83 LYS A CA 1
ATOM 690 C C . LYS A 1 83 ? 14.185 -0.507 -7.687 1.00 88.75 83 LYS A C 1
ATOM 692 O O . LYS A 1 83 ? 14.116 0.670 -8.027 1.00 88.75 83 LYS A O 1
ATOM 697 N N . LYS A 1 84 ? 14.539 -1.488 -8.524 1.00 89.19 84 LYS A N 1
ATOM 698 C CA . LYS A 1 84 ? 14.861 -1.278 -9.944 1.00 89.19 84 LYS A CA 1
ATOM 699 C C . LYS A 1 84 ? 13.621 -0.862 -10.733 1.00 89.19 84 LYS A C 1
ATOM 701 O O . LYS A 1 84 ? 13.684 0.097 -11.493 1.00 89.19 84 LYS A O 1
ATOM 706 N N . THR A 1 85 ? 12.489 -1.524 -10.508 1.00 91.88 85 THR A N 1
ATOM 707 C CA . THR A 1 85 ? 11.229 -1.194 -11.189 1.00 91.88 85 THR A CA 1
ATOM 708 C C . THR A 1 85 ? 10.736 0.198 -10.814 1.00 91.88 85 THR A C 1
ATOM 710 O O . THR A 1 85 ? 10.382 0.965 -11.701 1.00 91.88 85 THR A O 1
ATOM 713 N N . THR A 1 86 ? 10.848 0.589 -9.540 1.00 90.94 86 THR A N 1
ATOM 714 C CA . THR A 1 86 ? 10.535 1.956 -9.085 1.00 90.94 86 THR A CA 1
ATOM 715 C C . THR A 1 86 ? 11.406 3.014 -9.777 1.00 90.94 86 THR A C 1
ATOM 717 O O . THR A 1 86 ? 10.942 4.116 -10.056 1.00 90.94 86 THR A O 1
ATOM 720 N N . ALA A 1 87 ? 12.673 2.706 -10.084 1.00 91.50 87 ALA A N 1
ATOM 721 C CA . ALA A 1 87 ? 13.544 3.619 -10.832 1.00 91.50 87 ALA A CA 1
ATOM 722 C C . ALA A 1 87 ? 12.991 3.907 -12.238 1.00 91.50 87 ALA A C 1
ATOM 724 O O . ALA A 1 87 ? 13.006 5.052 -12.690 1.00 91.50 87 ALA A O 1
ATOM 725 N N . ILE A 1 88 ? 12.466 2.873 -12.899 1.00 92.69 88 ILE A N 1
ATOM 726 C CA . ILE A 1 88 ? 11.837 2.978 -14.218 1.00 92.69 88 ILE A CA 1
ATOM 727 C C . ILE A 1 88 ? 10.505 3.714 -14.101 1.00 92.69 88 ILE A C 1
ATOM 729 O O . ILE A 1 88 ? 10.322 4.719 -14.780 1.00 92.69 88 ILE A O 1
ATOM 733 N N . THR A 1 89 ? 9.612 3.295 -13.200 1.00 93.50 89 THR A N 1
ATOM 734 C CA . THR A 1 89 ? 8.265 3.880 -13.085 1.00 93.50 89 THR A CA 1
ATOM 735 C C . THR A 1 89 ? 8.250 5.310 -12.542 1.00 93.50 89 THR A C 1
ATOM 737 O O . THR A 1 89 ? 7.256 6.020 -12.678 1.00 93.50 89 THR A O 1
ATOM 740 N N . ASN A 1 90 ? 9.353 5.789 -11.963 1.00 91.38 90 ASN A N 1
ATOM 741 C CA . ASN A 1 90 ? 9.520 7.205 -11.635 1.00 91.38 90 ASN A CA 1
ATOM 742 C C . ASN A 1 90 ? 9.859 8.079 -12.850 1.00 91.38 90 ASN A C 1
ATOM 744 O O . ASN A 1 90 ? 9.486 9.246 -12.851 1.00 91.38 90 ASN A O 1
ATOM 748 N N . ASN A 1 91 ? 10.537 7.534 -13.866 1.00 90.94 91 ASN A N 1
ATOM 749 C CA . ASN A 1 91 ? 10.857 8.254 -15.107 1.00 90.94 91 ASN A CA 1
ATOM 750 C C . ASN A 1 91 ? 9.785 8.038 -16.186 1.00 90.94 91 ASN A C 1
ATOM 752 O O . ASN A 1 91 ? 9.480 8.944 -16.953 1.00 90.94 91 ASN A O 1
ATOM 756 N N . TYR A 1 92 ? 9.180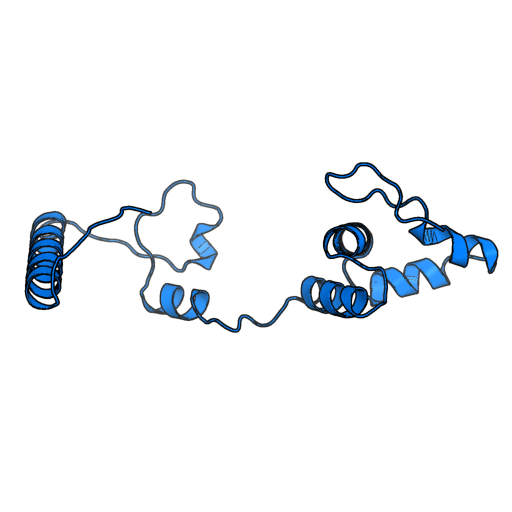 6.850 -16.207 1.00 94.69 92 TYR A N 1
ATOM 757 C CA . TYR A 1 92 ? 8.141 6.440 -17.144 1.00 94.69 92 TYR A CA 1
ATOM 758 C C . TYR A 1 92 ? 6.960 5.872 -16.347 1.00 94.69 92 TYR A C 1
ATOM 760 O O . TYR A 1 92 ? 6.930 4.676 -16.071 1.00 94.69 92 TYR A O 1
ATOM 768 N N . PRO A 1 93 ? 5.994 6.707 -15.924 1.00 92.81 93 PRO A N 1
ATOM 769 C CA . PRO A 1 93 ? 4.927 6.283 -15.014 1.00 92.81 93 PRO A CA 1
ATOM 770 C C . PRO A 1 93 ? 4.021 5.176 -15.551 1.00 92.81 93 PRO A C 1
ATOM 772 O O . PRO A 1 93 ? 3.417 4.452 -14.764 1.00 92.81 93 PRO A O 1
ATOM 775 N N . THR A 1 94 ? 3.927 5.033 -16.874 1.00 95.81 94 THR A N 1
ATOM 776 C CA . THR A 1 94 ? 3.093 4.023 -17.529 1.00 95.81 94 THR A CA 1
ATOM 777 C C . THR A 1 94 ? 3.863 3.297 -18.628 1.00 95.81 94 THR A C 1
ATOM 779 O O . THR A 1 94 ? 4.851 3.810 -19.162 1.00 95.81 94 THR A O 1
ATOM 782 N N . PHE A 1 95 ? 3.360 2.126 -19.021 1.00 94.50 95 PHE A N 1
ATOM 783 C CA . PHE A 1 95 ? 3.880 1.379 -20.165 1.00 94.50 95 PHE A CA 1
ATOM 784 C C . PHE A 1 95 ? 3.873 2.214 -21.458 1.00 94.50 95 PHE A C 1
ATOM 786 O O . PHE A 1 95 ? 4.851 2.208 -22.199 1.00 94.50 95 PHE A O 1
ATOM 793 N N . SER A 1 96 ? 2.819 3.006 -21.689 1.00 95.50 96 SER A N 1
ATOM 794 C CA . SER A 1 96 ? 2.712 3.885 -22.863 1.00 95.50 96 SER A CA 1
ATOM 795 C C . SER A 1 96 ? 3.804 4.962 -22.894 1.00 95.50 96 SER A C 1
ATOM 797 O O . SER A 1 96 ? 4.396 5.215 -23.945 1.00 95.50 96 SER A O 1
ATOM 799 N N . ASN A 1 97 ? 4.146 5.541 -21.734 1.00 94.50 97 ASN A N 1
ATOM 800 C CA . ASN A 1 97 ? 5.264 6.484 -21.632 1.00 94.50 97 ASN A CA 1
ATOM 801 C C . ASN A 1 97 ? 6.597 5.819 -21.985 1.00 94.50 97 ASN A C 1
ATOM 803 O O . ASN A 1 97 ? 7.427 6.443 -22.643 1.00 94.50 97 ASN A O 1
ATOM 807 N N . LEU A 1 98 ? 6.802 4.574 -21.542 1.00 94.69 98 LEU A N 1
ATOM 808 C CA . LEU A 1 98 ? 8.022 3.833 -21.838 1.00 94.69 98 LEU A CA 1
ATOM 809 C C . LEU A 1 98 ? 8.132 3.552 -23.342 1.00 94.69 98 LEU A C 1
ATOM 811 O O . LEU A 1 98 ? 9.144 3.899 -23.943 1.00 94.69 98 LEU A O 1
ATOM 815 N N . ILE A 1 99 ? 7.088 2.990 -23.957 1.00 94.69 99 ILE A N 1
ATOM 816 C CA . ILE A 1 99 ? 7.077 2.657 -25.391 1.00 94.69 99 ILE A CA 1
ATOM 817 C C . ILE A 1 99 ? 7.257 3.901 -26.262 1.00 94.69 99 ILE A C 1
ATOM 819 O O . ILE A 1 99 ? 8.141 3.913 -27.112 1.00 94.69 99 ILE A O 1
ATOM 823 N N . SER A 1 100 ? 6.527 4.984 -25.982 1.00 94.81 100 SER A N 1
ATOM 824 C CA . SER A 1 100 ? 6.684 6.249 -26.716 1.00 94.81 100 SER A CA 1
ATOM 825 C C . SER A 1 100 ? 8.127 6.765 -26.688 1.00 94.81 100 SER A C 1
ATOM 827 O O . SER A 1 100 ? 8.637 7.281 -27.680 1.00 94.81 100 SER A O 1
ATOM 829 N N . ALA A 1 101 ? 8.812 6.609 -25.553 1.00 93.25 101 ALA A N 1
ATOM 830 C CA . ALA A 1 101 ? 10.197 7.033 -25.413 1.00 93.25 101 ALA A CA 1
ATOM 831 C C . ALA A 1 101 ? 11.187 6.093 -26.132 1.00 93.25 101 ALA A C 1
ATOM 833 O O . ALA A 1 101 ? 12.216 6.562 -26.611 1.00 93.25 101 ALA A O 1
ATOM 834 N N . TYR A 1 102 ? 10.866 4.803 -26.276 1.00 93.69 102 TYR A N 1
ATOM 835 C CA . TYR A 1 102 ? 11.607 3.881 -27.145 1.00 93.69 102 TYR A CA 1
ATOM 836 C C . TYR A 1 102 ? 11.411 4.193 -28.632 1.00 93.69 102 TYR A C 1
ATOM 838 O O . TYR A 1 102 ? 12.374 4.140 -29.401 1.00 93.69 102 TYR A O 1
ATOM 846 N N . ASP A 1 103 ? 10.188 4.528 -29.036 1.00 93.38 103 ASP A N 1
ATOM 847 C CA . ASP A 1 103 ? 9.846 4.824 -30.428 1.00 93.38 103 ASP A CA 1
ATOM 848 C C . ASP A 1 103 ? 10.494 6.121 -30.915 1.00 93.38 103 ASP A C 1
ATOM 850 O O . ASP A 1 103 ? 10.947 6.187 -32.057 1.00 93.38 103 ASP A O 1
ATOM 854 N N . ALA A 1 104 ? 10.645 7.107 -30.027 1.00 92.38 104 ALA A N 1
ATOM 855 C CA . ALA A 1 104 ? 11.349 8.358 -30.303 1.00 92.38 104 ALA A CA 1
ATOM 856 C C . ALA A 1 104 ? 12.870 8.197 -30.524 1.00 92.38 104 ALA A C 1
ATOM 858 O O . ALA A 1 104 ? 13.528 9.136 -30.971 1.00 92.38 104 ALA A O 1
ATOM 859 N N . LEU A 1 105 ? 13.460 7.039 -30.198 1.00 91.50 105 LEU A N 1
ATOM 860 C CA . LEU A 1 105 ? 14.892 6.792 -30.371 1.00 91.50 105 LEU A CA 1
ATOM 861 C C . LEU A 1 105 ? 15.199 6.135 -31.721 1.00 91.50 105 LEU A C 1
ATOM 863 O O . LEU A 1 105 ? 14.720 5.039 -32.033 1.00 91.50 105 LEU A O 1
ATOM 867 N N . GLU A 1 106 ? 16.110 6.759 -32.467 1.00 88.69 106 GLU A N 1
ATOM 868 C CA . GLU A 1 106 ? 16.697 6.203 -33.686 1.00 88.69 106 GLU A CA 1
ATOM 869 C C . GLU A 1 106 ? 17.949 5.369 -33.369 1.00 88.69 106 GLU A C 1
ATOM 871 O O . GLU A 1 106 ? 18.934 5.869 -32.814 1.00 88.69 106 GLU A O 1
ATOM 876 N N . GLY A 1 107 ? 17.921 4.089 -33.751 1.00 86.69 107 GLY A N 1
ATOM 877 C CA . GLY A 1 107 ? 19.043 3.156 -33.619 1.00 86.69 107 GLY A CA 1
ATOM 878 C C . GLY A 1 107 ? 18.894 2.148 -32.474 1.00 86.69 107 GLY A C 1
ATOM 879 O O . GLY A 1 107 ? 18.596 2.495 -31.329 1.00 86.69 107 GLY A O 1
ATOM 880 N N . ALA A 1 108 ? 19.152 0.873 -32.784 1.00 85.69 108 ALA A N 1
ATOM 881 C CA . ALA A 1 108 ? 18.988 -0.251 -31.857 1.00 85.69 108 ALA A CA 1
ATOM 882 C C . ALA A 1 108 ? 19.859 -0.131 -30.591 1.00 85.69 108 ALA A C 1
ATOM 884 O O . ALA A 1 108 ? 19.410 -0.465 -29.497 1.00 85.69 108 ALA A O 1
ATOM 885 N N . GLU A 1 109 ? 21.071 0.412 -30.714 1.00 86.56 109 GLU A N 1
ATOM 886 C CA . GLU A 1 109 ? 21.997 0.585 -29.586 1.00 86.56 109 GLU A CA 1
ATOM 887 C C . GLU A 1 109 ? 21.528 1.652 -28.586 1.00 86.56 109 GLU A C 1
ATOM 889 O O . GLU A 1 109 ? 21.657 1.482 -27.370 1.00 86.56 109 GLU A O 1
ATOM 894 N N . LYS A 1 110 ? 20.898 2.731 -29.072 1.00 85.62 110 LYS A N 1
ATOM 895 C CA . LYS A 1 110 ? 20.304 3.753 -28.195 1.00 85.62 110 LYS A CA 1
ATOM 896 C C . LYS A 1 110 ? 19.101 3.197 -27.437 1.00 85.62 110 LYS A C 1
ATOM 898 O O . LYS A 1 110 ? 18.955 3.469 -26.251 1.00 85.62 110 LYS A O 1
ATOM 903 N N . ARG A 1 111 ? 18.286 2.362 -28.092 1.00 88.12 111 ARG A N 1
ATOM 904 C CA . ARG A 1 111 ? 17.165 1.655 -27.450 1.00 88.12 111 ARG A CA 1
ATOM 905 C C . ARG A 1 111 ? 17.664 0.695 -26.365 1.00 88.12 111 ARG A C 1
ATOM 907 O O . ARG A 1 111 ? 17.166 0.738 -25.246 1.00 88.12 111 ARG A O 1
ATOM 914 N N . ARG A 1 112 ? 18.694 -0.111 -26.648 1.00 87.25 112 ARG A N 1
ATOM 915 C CA . ARG A 1 112 ? 19.298 -1.036 -25.666 1.00 87.25 112 ARG A CA 1
ATOM 916 C C . ARG A 1 112 ? 19.824 -0.311 -24.428 1.00 87.25 112 ARG A C 1
ATOM 918 O O . ARG A 1 112 ? 19.523 -0.698 -23.308 1.00 87.25 112 ARG A O 1
ATOM 925 N N . SER A 1 113 ? 20.555 0.782 -24.626 1.00 88.81 113 SER A N 1
ATOM 926 C CA . SER A 1 113 ? 21.184 1.531 -23.530 1.00 88.81 113 SER A CA 1
ATOM 927 C C . SER A 1 113 ? 20.255 2.516 -22.802 1.00 88.81 113 SER A C 1
ATOM 929 O O . SER A 1 113 ? 20.660 3.075 -21.781 1.00 88.81 113 SER A O 1
ATOM 931 N N . MET A 1 114 ? 19.011 2.705 -23.255 1.00 90.38 114 MET A N 1
ATOM 932 C CA . MET A 1 114 ? 18.078 3.720 -22.747 1.00 90.38 114 MET A CA 1
ATOM 933 C C . MET A 1 114 ? 17.859 3.654 -21.227 1.00 90.38 114 MET A C 1
ATOM 935 O O . MET A 1 114 ? 17.898 4.677 -20.545 1.00 90.38 114 MET A O 1
ATOM 939 N N . LEU A 1 115 ? 17.670 2.452 -20.678 1.00 90.44 115 LEU A N 1
ATOM 940 C CA . LEU A 1 115 ? 17.393 2.254 -19.248 1.00 90.44 115 LEU A CA 1
ATOM 941 C C . LEU A 1 115 ? 18.660 2.063 -18.406 1.00 90.44 115 LEU A C 1
ATOM 943 O O . LEU A 1 115 ? 18.603 2.117 -17.176 1.00 90.44 115 LEU A O 1
ATOM 947 N N . SER A 1 116 ? 19.815 1.893 -19.053 1.00 86.81 116 SER A N 1
ATOM 948 C CA . SER A 1 116 ? 21.058 1.492 -18.386 1.00 86.81 116 SER A CA 1
ATOM 949 C C . SER A 1 116 ? 21.588 2.528 -17.395 1.00 86.81 116 SER A C 1
ATOM 951 O O . SER A 1 116 ? 22.173 2.189 -16.364 1.00 86.81 116 SER A O 1
ATOM 953 N N . ASN A 1 117 ? 21.338 3.810 -17.673 1.00 83.12 117 ASN A N 1
ATOM 954 C CA . ASN A 1 117 ? 21.794 4.929 -16.855 1.00 83.12 117 ASN A CA 1
ATOM 955 C C . ASN A 1 117 ? 20.818 5.308 -15.733 1.00 83.12 117 ASN A C 1
ATOM 957 O O . ASN A 1 117 ? 21.131 6.202 -14.945 1.00 83.12 117 ASN A O 1
ATOM 961 N N . LEU A 1 118 ? 19.670 4.630 -15.621 1.00 86.56 118 LEU A N 1
ATOM 962 C CA . LEU A 1 118 ? 18.702 4.915 -14.570 1.00 86.56 118 LEU A CA 1
ATOM 963 C C . LEU A 1 118 ? 19.273 4.564 -13.197 1.00 86.56 118 LEU A C 1
ATOM 965 O O . LEU A 1 118 ? 19.781 3.464 -12.960 1.00 86.56 118 LEU A O 1
ATOM 969 N N . ILE A 1 119 ? 19.180 5.522 -12.278 1.00 84.25 119 ILE A N 1
ATOM 970 C CA . ILE A 1 119 ? 19.698 5.383 -10.921 1.00 84.25 119 ILE A CA 1
ATOM 971 C C . ILE A 1 119 ? 18.618 4.770 -10.037 1.00 84.25 119 ILE A C 1
ATOM 973 O O . ILE A 1 119 ? 17.521 5.306 -9.886 1.00 84.25 119 ILE A O 1
ATOM 977 N N . THR A 1 120 ? 18.960 3.660 -9.391 1.00 81.50 120 THR A N 1
ATOM 978 C CA . THR A 1 120 ? 18.066 2.979 -8.459 1.00 81.50 120 THR A CA 1
ATOM 979 C C . THR A 1 120 ? 17.903 3.804 -7.172 1.00 81.50 120 THR A C 1
ATOM 981 O O . THR A 1 120 ? 18.915 4.125 -6.525 1.00 81.50 120 THR A O 1
ATOM 984 N N . PRO A 1 121 ? 16.662 4.098 -6.731 1.00 74.12 121 PRO A N 1
ATOM 985 C CA . PRO A 1 121 ? 16.398 4.782 -5.471 1.00 74.12 121 PRO A CA 1
ATOM 986 C C . PRO A 1 121 ? 17.110 4.104 -4.295 1.00 74.12 121 PRO A C 1
ATOM 988 O O . PRO A 1 121 ? 17.156 2.875 -4.198 1.00 74.12 121 PRO A O 1
ATOM 991 N N . ARG A 1 122 ? 17.669 4.908 -3.383 1.00 70.94 122 ARG A N 1
ATOM 992 C CA . ARG A 1 122 ? 18.426 4.494 -2.179 1.00 70.94 122 ARG A CA 1
ATOM 993 C C . ARG A 1 122 ? 19.763 3.782 -2.423 1.00 70.94 122 ARG A C 1
ATOM 995 O O . ARG A 1 122 ? 20.644 3.895 -1.583 1.00 70.94 122 ARG A O 1
ATOM 1002 N N . SER A 1 123 ? 19.947 3.083 -3.543 1.00 72.75 123 SER A N 1
ATOM 1003 C CA . SER A 1 123 ? 21.207 2.389 -3.843 1.00 72.75 123 SER A CA 1
ATOM 1004 C C . SER A 1 123 ? 22.230 3.271 -4.565 1.00 72.75 123 SER A C 1
ATOM 1006 O O . SER A 1 123 ? 23.400 2.900 -4.574 1.00 72.75 123 SER A O 1
ATOM 1008 N N . LYS A 1 124 ? 21.809 4.374 -5.211 1.00 75.06 124 LYS A N 1
ATOM 1009 C CA . LYS A 1 124 ? 22.637 5.219 -6.107 1.00 75.06 124 LYS A CA 1
ATOM 1010 C C . LYS A 1 124 ? 23.380 4.443 -7.217 1.00 75.06 124 LYS A C 1
ATOM 1012 O O . LYS A 1 124 ? 24.262 4.988 -7.870 1.00 75.06 124 LYS A O 1
ATOM 1017 N N . ARG A 1 125 ? 23.028 3.173 -7.447 1.00 83.06 125 ARG A N 1
ATOM 1018 C CA . ARG A 1 125 ? 23.606 2.307 -8.481 1.00 83.06 125 ARG A CA 1
ATOM 1019 C C . ARG A 1 125 ? 22.775 2.400 -9.754 1.00 83.06 125 ARG A C 1
ATOM 1021 O O . ARG A 1 125 ? 21.550 2.524 -9.678 1.00 83.06 125 ARG A O 1
ATOM 1028 N N . LYS A 1 126 ? 23.450 2.313 -10.898 1.00 86.12 126 LYS A N 1
ATOM 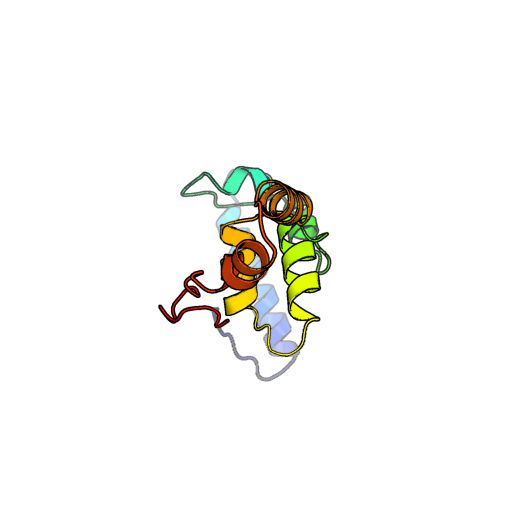1029 C CA . LYS A 1 126 ? 22.811 2.181 -12.211 1.00 86.12 126 LYS A CA 1
ATOM 1030 C C . LYS A 1 126 ? 22.064 0.847 -12.314 1.00 86.12 126 LYS A C 1
ATOM 1032 O O . LYS A 1 126 ? 22.428 -0.107 -11.624 1.00 86.12 126 LYS A O 1
ATOM 1037 N N . LEU A 1 127 ? 21.029 0.794 -13.152 1.00 82.62 127 LEU A N 1
ATOM 1038 C CA . LEU A 1 127 ? 20.219 -0.409 -13.378 1.00 82.62 127 LEU A CA 1
ATOM 1039 C C . LEU A 1 127 ? 21.066 -1.583 -13.910 1.00 82.62 127 LEU A C 1
ATOM 1041 O O . LEU A 1 127 ? 20.841 -2.728 -13.511 1.00 82.62 127 LEU A O 1
ATOM 1045 N N . GLY A 1 128 ? 22.071 -1.259 -14.729 1.00 76.56 128 GLY A N 1
ATOM 1046 C CA . GLY A 1 128 ? 22.868 -2.209 -15.505 1.00 76.56 128 GLY A CA 1
ATOM 1047 C C . GLY A 1 128 ? 22.533 -2.111 -16.999 1.00 76.56 128 GLY A C 1
ATOM 1048 O O . GLY A 1 128 ? 21.512 -1.508 -17.326 1.00 76.56 128 GLY A O 1
ATOM 1049 N N . PRO A 1 129 ? 23.409 -2.603 -17.891 1.00 70.31 129 PRO A N 1
ATOM 1050 C CA . PRO A 1 129 ? 23.128 -2.682 -19.324 1.00 70.31 129 PRO A CA 1
ATOM 1051 C C . PRO A 1 129 ? 21.974 -3.640 -19.641 1.00 70.31 129 PRO A C 1
ATOM 1053 O O . PRO A 1 129 ? 21.739 -4.572 -18.836 1.00 70.31 129 PRO A O 1
#

Sequence (129 aa):
FILHRTRDIQETVFYLQNITNHLIKTYENMQISAKSIEKLENQTIVHHATFSSFNEFSKKSQDPTVKEMFTYMLMHIDGMSYKKTTAITNNYPTFSNLISAYDALEGAEKRRSMLSNLITPRSKRKLGP

Foldseek 3Di:
DDDDDDPDPVSVVVVVVVVVVVVCVVCVPPDADADAPVVCPPPPDDDHHDPVNVVVVPPPDDPDDQQRVQLVVQCVDPPDDSQLSVLVCVVQVHPVSLVVVLVPDDDPVCSVCVQQQRQGPPPRDGSHD

pLDDT: mean 86.95, std 10.67, range [53.0, 97.94]

Radius of gyration: 24.4 Å; chains: 1; bounding box: 44×33×65 Å

Secondary structure (DSSP, 8-state):
------SSHHHHHHHHHHHHHHHHHHHTT-----B-GGGTTT-S----B-HHHHHHHT-S-PPPPHHHHHHHHHHTSTT--HHHHHHHHHHS-SHHHHHHHHHT--SHHHHHHTTTTPBPTTT--B---